Protein AF-A0A7Y3AHC6-F1 (afdb_monomer_lite)

Foldseek 3Di:
DWDDDPLETEAEDAPVPADPVRQVVVQVVVQVVCVVPDPDPDHRHYHYHHDDDDDDDDD

Radius of gyration: 14.34 Å; chains: 1; bounding box: 45×13×33 Å

Structure (mmCIF, N/CA/C/O backbone)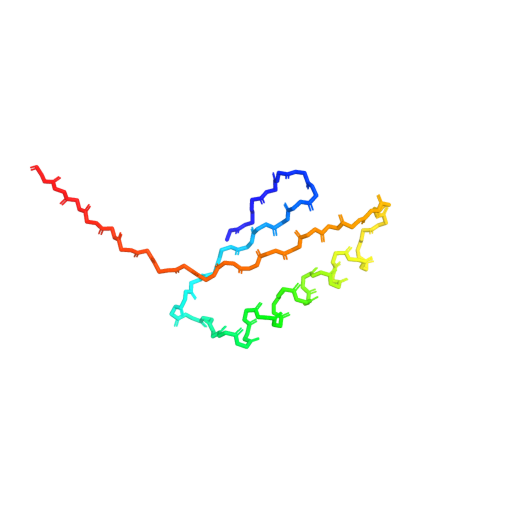:
data_AF-A0A7Y3AHC6-F1
#
_entry.id   AF-A0A7Y3AHC6-F1
#
loop_
_atom_site.group_PDB
_atom_site.id
_atom_site.type_symbol
_atom_site.label_atom_id
_atom_site.label_alt_id
_atom_site.label_comp_id
_atom_site.label_asym_id
_atom_site.label_entity_id
_atom_site.label_seq_id
_atom_site.pdbx_PDB_ins_code
_atom_site.Cartn_x
_atom_site.Cartn_y
_atom_site.Cartn_z
_atom_site.occupancy
_atom_site.B_iso_or_equiv
_atom_site.auth_seq_id
_atom_site.auth_comp_id
_atom_site.auth_asym_id
_atom_site.auth_atom_id
_atom_site.pdbx_PDB_model_num
ATOM 1 N N . TYR A 1 1 ? -6.694 -4.869 -2.330 1.00 49.69 1 TYR A N 1
ATOM 2 C CA . TYR A 1 1 ? -7.256 -4.902 -3.699 1.00 49.69 1 TYR A CA 1
ATOM 3 C C . TYR A 1 1 ? -6.504 -3.902 -4.559 1.00 49.69 1 TYR A C 1
ATOM 5 O O . TYR A 1 1 ? -6.212 -2.823 -4.054 1.00 49.69 1 TYR A O 1
ATOM 13 N N . ALA A 1 2 ? -6.174 -4.258 -5.800 1.00 46.75 2 ALA A N 1
ATOM 14 C CA . ALA A 1 2 ? -5.564 -3.352 -6.772 1.00 46.75 2 ALA A CA 1
ATOM 15 C C . ALA A 1 2 ? -6.578 -3.092 -7.894 1.00 46.75 2 ALA A C 1
ATOM 17 O O . ALA A 1 2 ? -7.052 -4.039 -8.519 1.00 46.75 2 ALA A O 1
ATOM 18 N N . ILE A 1 3 ? -6.955 -1.829 -8.098 1.00 57.78 3 ILE A N 1
ATOM 19 C CA . ILE A 1 3 ? -7.858 -1.403 -9.177 1.00 57.78 3 ILE A CA 1
ATOM 20 C C . ILE A 1 3 ? -7.000 -0.656 -10.203 1.00 57.78 3 I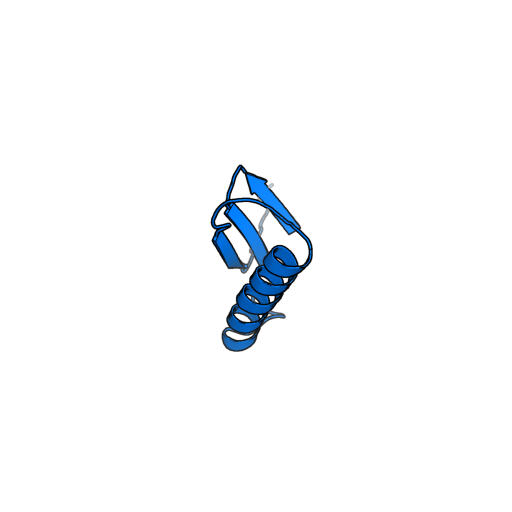LE A C 1
ATOM 22 O O . ILE A 1 3 ? -6.301 0.287 -9.831 1.00 57.78 3 ILE A O 1
ATOM 26 N N . GLN A 1 4 ? -7.031 -1.082 -11.471 1.00 52.53 4 GLN A N 1
ATOM 27 C CA . GLN A 1 4 ? -6.271 -0.462 -12.563 1.00 52.53 4 GLN A CA 1
ATOM 28 C C . GLN A 1 4 ? -7.199 0.361 -13.464 1.00 52.53 4 GLN A C 1
ATOM 30 O O . GLN A 1 4 ? -8.116 -0.178 -14.081 1.00 52.53 4 GLN A O 1
ATOM 35 N N . ALA A 1 5 ? -6.921 1.661 -13.572 1.00 51.78 5 ALA A N 1
ATOM 36 C CA . ALA A 1 5 ? -7.533 2.577 -14.532 1.00 51.78 5 ALA A CA 1
ATOM 37 C C . ALA A 1 5 ? -6.417 3.433 -15.167 1.00 51.78 5 ALA A C 1
ATOM 39 O O . ALA A 1 5 ? -6.046 4.483 -14.653 1.00 51.78 5 ALA A O 1
ATOM 40 N N . GLY A 1 6 ? -5.812 2.960 -16.261 1.00 70.38 6 GLY A N 1
ATOM 41 C CA . GLY A 1 6 ? -4.724 3.676 -16.949 1.00 70.38 6 GLY A CA 1
ATOM 42 C C . GLY A 1 6 ? -3.361 3.613 -16.235 1.00 70.38 6 GLY A C 1
ATOM 43 O O . GLY A 1 6 ? -2.965 2.553 -15.759 1.00 70.38 6 GLY A O 1
ATOM 44 N N . ARG A 1 7 ? -2.624 4.741 -16.198 1.00 78.75 7 ARG A N 1
ATOM 45 C CA . ARG A 1 7 ? -1.265 4.882 -15.608 1.00 78.75 7 ARG A CA 1
ATOM 46 C C . ARG A 1 7 ? -1.273 5.103 -14.090 1.00 78.75 7 ARG A C 1
ATOM 48 O O . ARG A 1 7 ? -0.343 5.694 -13.544 1.00 78.75 7 ARG A O 1
ATOM 55 N N . GLU A 1 8 ? -2.330 4.680 -13.412 1.00 86.62 8 GLU A N 1
ATOM 56 C CA . GLU A 1 8 ? -2.457 4.816 -11.967 1.00 86.62 8 GLU A CA 1
ATOM 57 C C . GLU A 1 8 ? -2.811 3.464 -11.350 1.00 86.62 8 GLU A C 1
ATOM 59 O O . GLU A 1 8 ? -3.788 2.817 -11.736 1.00 86.62 8 GLU A O 1
ATOM 64 N N . LEU A 1 9 ? -1.999 3.052 -10.380 1.00 88.69 9 LEU A N 1
ATOM 65 C CA . LEU A 1 9 ? -2.224 1.881 -9.556 1.00 88.69 9 LEU A CA 1
ATOM 66 C C . LEU A 1 9 ? -2.599 2.344 -8.152 1.00 88.69 9 LEU A C 1
ATOM 68 O O . LEU A 1 9 ? -1.775 2.925 -7.442 1.00 88.69 9 LEU A O 1
ATOM 72 N N . ARG A 1 10 ? -3.835 2.054 -7.741 1.00 92.75 10 ARG A N 1
ATOM 73 C CA . ARG A 1 10 ? -4.291 2.307 -6.371 1.00 92.75 10 ARG A CA 1
ATOM 74 C C . ARG A 1 10 ? -4.331 1.017 -5.576 1.00 92.75 10 ARG A C 1
ATOM 76 O O . ARG A 1 10 ? -5.001 0.058 -5.964 1.00 92.75 10 ARG A O 1
ATOM 83 N N . ILE A 1 11 ? -3.640 1.028 -4.445 1.00 91.31 11 ILE A N 1
ATOM 84 C CA . ILE A 1 11 ? -3.636 -0.050 -3.466 1.00 91.31 11 ILE A CA 1
ATOM 85 C C . ILE A 1 11 ? -4.400 0.433 -2.247 1.00 91.31 11 ILE A C 1
ATOM 87 O O . ILE A 1 11 ? -4.042 1.443 -1.650 1.00 91.31 11 ILE A O 1
ATOM 91 N N . ILE A 1 12 ? -5.440 -0.304 -1.871 1.00 92.38 12 ILE A N 1
ATOM 92 C CA . ILE A 1 12 ? -6.152 -0.068 -0.615 1.00 92.38 12 ILE A CA 1
ATOM 93 C C . ILE A 1 12 ? -5.611 -1.035 0.431 1.00 92.38 12 ILE A C 1
ATOM 95 O O . ILE A 1 12 ? -5.654 -2.256 0.224 1.00 92.38 12 ILE A O 1
ATOM 99 N N . ALA A 1 13 ? -5.114 -0.471 1.528 1.00 91.25 13 ALA A N 1
ATOM 100 C CA . ALA A 1 13 ? -4.577 -1.179 2.677 1.00 91.25 13 ALA A CA 1
ATOM 101 C C . ALA A 1 13 ? -5.434 -0.913 3.921 1.00 91.25 13 ALA A C 1
ATOM 103 O O . ALA A 1 13 ? -5.941 0.189 4.121 1.00 91.25 13 ALA A O 1
ATOM 104 N N . ASP A 1 14 ? -5.566 -1.934 4.763 1.00 92.06 14 ASP A N 1
ATOM 105 C CA . ASP A 1 14 ? -6.226 -1.829 6.061 1.00 92.06 14 ASP A CA 1
ATOM 106 C C . ASP A 1 14 ? -5.358 -0.987 7.007 1.00 92.06 14 ASP A C 1
ATOM 108 O O . ASP A 1 14 ? -4.208 -1.339 7.300 1.00 92.06 14 ASP A O 1
ATOM 112 N N . SER A 1 15 ? -5.908 0.133 7.471 1.00 90.38 15 SER A N 1
ATOM 113 C CA . SER A 1 15 ? -5.216 1.064 8.363 1.00 90.38 15 SER A CA 1
ATOM 114 C C . SER A 1 15 ? -4.843 0.443 9.714 1.00 90.38 15 SER A C 1
ATOM 116 O O . SER A 1 15 ? -3.888 0.915 10.333 1.00 90.38 15 SER A O 1
ATOM 118 N N . GLY A 1 16 ? -5.545 -0.610 10.152 1.00 90.62 16 GLY A N 1
ATOM 119 C CA . GLY A 1 16 ? -5.279 -1.321 11.403 1.00 90.62 16 GLY A CA 1
ATOM 120 C C . GLY A 1 16 ? -4.122 -2.319 11.318 1.00 90.62 16 GLY A C 1
ATOM 121 O O . GLY A 1 16 ? -3.631 -2.762 12.353 1.00 90.62 16 GLY A O 1
ATOM 122 N N . LYS A 1 17 ? -3.674 -2.677 10.106 1.00 89.31 17 LYS A N 1
ATOM 123 C CA . LYS A 1 17 ? -2.592 -3.660 9.888 1.00 89.31 17 LYS A CA 1
ATOM 124 C C . LYS A 1 17 ? -1.306 -3.059 9.341 1.00 89.31 17 LYS A C 1
ATOM 126 O O . LYS A 1 17 ? -0.254 -3.672 9.469 1.00 89.31 17 LYS A O 1
ATOM 131 N N . ILE A 1 18 ? -1.403 -1.908 8.689 1.00 91.25 18 ILE A N 1
ATOM 132 C CA . ILE A 1 18 ? -0.294 -1.246 8.002 1.00 91.25 18 ILE A CA 1
ATOM 133 C C . ILE A 1 18 ? -0.122 0.134 8.627 1.00 91.25 18 ILE A C 1
ATOM 135 O O . ILE A 1 18 ? -1.094 0.891 8.679 1.00 91.25 18 ILE A O 1
ATOM 139 N N . GLY A 1 19 ? 1.090 0.459 9.087 1.00 92.75 19 GLY A N 1
ATOM 140 C CA . GLY A 1 19 ? 1.443 1.793 9.578 1.00 92.75 19 GLY A CA 1
ATOM 141 C C . GLY A 1 19 ? 1.776 2.780 8.453 1.00 92.75 19 GLY A C 1
ATOM 142 O O . GLY A 1 19 ? 1.816 2.422 7.276 1.00 92.75 19 GLY A O 1
ATOM 143 N N . ASP A 1 20 ? 2.040 4.041 8.804 1.00 90.50 20 ASP A N 1
ATOM 144 C CA . ASP A 1 20 ? 2.372 5.083 7.817 1.00 90.50 20 ASP A CA 1
ATOM 145 C C . ASP A 1 20 ? 3.693 4.796 7.099 1.00 90.50 20 ASP A C 1
ATOM 147 O O . ASP A 1 20 ? 3.766 4.856 5.871 1.00 90.50 20 ASP A O 1
ATOM 151 N N . SER A 1 21 ? 4.722 4.418 7.860 1.00 94.06 21 SER A N 1
ATOM 152 C CA . SER A 1 21 ? 6.031 4.055 7.312 1.00 94.06 21 SER A CA 1
ATOM 153 C C . SER A 1 21 ? 5.943 2.837 6.392 1.00 94.06 21 SER A C 1
ATOM 155 O O . SER A 1 21 ? 6.539 2.832 5.317 1.00 94.06 21 SER A O 1
ATOM 157 N N . ASP A 1 22 ? 5.149 1.834 6.770 1.00 94.19 22 ASP A N 1
ATOM 158 C CA . ASP A 1 22 ? 4.965 0.617 5.977 1.00 94.19 22 ASP A CA 1
ATOM 159 C C . ASP A 1 22 ? 4.223 0.906 4.670 1.00 94.19 22 ASP A C 1
ATOM 161 O O . ASP A 1 22 ? 4.573 0.365 3.624 1.00 94.19 22 ASP A O 1
ATOM 165 N N . ALA A 1 23 ? 3.222 1.793 4.695 1.00 93.81 23 ALA A N 1
ATOM 166 C CA . ALA A 1 23 ? 2.512 2.213 3.489 1.00 93.81 23 ALA A CA 1
ATOM 167 C C . ALA A 1 23 ? 3.433 2.955 2.507 1.00 93.81 23 ALA A C 1
ATOM 169 O O . ALA A 1 23 ? 3.326 2.753 1.292 1.00 93.81 23 ALA A O 1
ATOM 170 N N . LEU A 1 24 ? 4.354 3.777 3.023 1.00 94.88 24 LEU A N 1
ATOM 171 C CA . LEU A 1 24 ? 5.367 4.441 2.206 1.00 94.88 24 LEU A CA 1
ATOM 172 C C . LEU A 1 24 ? 6.299 3.414 1.552 1.00 94.88 24 LEU A C 1
ATOM 174 O O . LEU A 1 24 ? 6.463 3.450 0.331 1.00 94.88 24 LEU A O 1
ATOM 178 N N . LEU A 1 25 ? 6.854 2.485 2.335 1.00 95.69 25 LEU A N 1
ATOM 179 C CA . LEU A 1 25 ? 7.727 1.420 1.826 1.00 95.69 25 LEU A CA 1
ATOM 180 C C . LEU A 1 25 ? 7.011 0.570 0.773 1.00 95.69 25 LEU A C 1
ATOM 182 O O . LEU A 1 25 ? 7.520 0.398 -0.331 1.00 95.69 25 LEU A O 1
ATOM 186 N N . LEU A 1 26 ? 5.774 0.157 1.053 1.00 94.06 26 LEU A N 1
ATOM 187 C CA . LEU A 1 26 ? 4.954 -0.621 0.128 1.00 94.06 26 LEU A CA 1
ATOM 188 C C . LEU A 1 26 ? 4.763 0.095 -1.217 1.00 94.06 26 LEU A C 1
ATOM 190 O O . LEU A 1 26 ? 4.829 -0.536 -2.271 1.00 94.06 26 LEU A O 1
ATOM 194 N N . SER A 1 27 ? 4.543 1.413 -1.203 1.00 94.00 27 SER A N 1
ATOM 195 C CA . SER A 1 27 ? 4.399 2.190 -2.439 1.00 94.00 27 SER A CA 1
ATOM 196 C C . SER A 1 27 ? 5.684 2.200 -3.277 1.00 94.00 27 SER A C 1
ATOM 198 O O . SER A 1 27 ? 5.616 2.079 -4.502 1.00 94.00 27 SER A O 1
ATOM 200 N N . GLN A 1 28 ? 6.846 2.285 -2.620 1.00 95.12 28 GLN A N 1
ATOM 201 C CA . GLN A 1 28 ? 8.158 2.287 -3.267 1.00 95.12 28 GLN A CA 1
ATOM 202 C C . GLN A 1 28 ? 8.504 0.908 -3.828 1.00 95.12 28 GLN A C 1
ATOM 204 O O . GLN A 1 28 ? 8.933 0.809 -4.976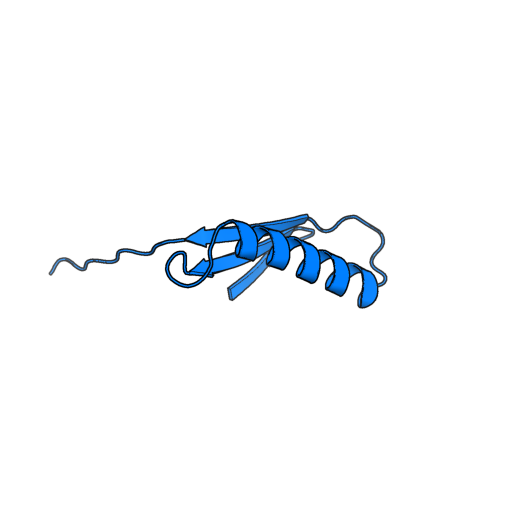 1.00 95.12 28 GLN A O 1
ATOM 209 N N . ASP A 1 29 ? 8.279 -0.149 -3.051 1.00 94.88 29 ASP A N 1
ATOM 210 C CA . ASP A 1 29 ? 8.581 -1.524 -3.454 1.00 94.88 29 ASP A CA 1
ATOM 211 C C . ASP A 1 29 ? 7.726 -1.956 -4.647 1.00 94.88 29 ASP A C 1
ATOM 213 O O . ASP A 1 29 ? 8.225 -2.570 -5.593 1.00 94.88 29 ASP A O 1
ATOM 217 N N . ILE A 1 30 ? 6.444 -1.581 -4.654 1.00 92.56 30 ILE A N 1
ATOM 218 C CA . ILE A 1 30 ? 5.556 -1.849 -5.788 1.00 92.56 30 ILE A CA 1
ATOM 219 C C . ILE A 1 30 ? 6.007 -1.065 -7.022 1.00 92.56 30 ILE A C 1
ATOM 221 O O . ILE A 1 30 ? 6.050 -1.638 -8.110 1.00 92.56 30 ILE A O 1
ATOM 225 N N . ALA A 1 31 ? 6.368 0.214 -6.87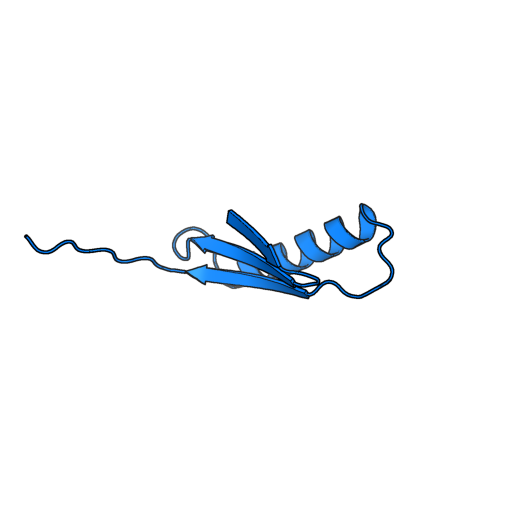3 1.00 91.56 31 ALA A N 1
ATOM 226 C CA . ALA A 1 31 ? 6.862 1.019 -7.989 1.00 91.56 31 ALA A CA 1
ATOM 227 C C . ALA A 1 31 ? 8.134 0.413 -8.607 1.00 91.56 31 ALA A C 1
ATOM 229 O O . ALA A 1 31 ? 8.181 0.231 -9.823 1.00 91.56 31 ALA A O 1
ATOM 230 N N . LYS A 1 32 ? 9.106 0.007 -7.778 1.00 92.88 32 LYS A N 1
ATOM 231 C CA . LYS A 1 32 ? 10.327 -0.681 -8.232 1.00 92.88 32 LYS A CA 1
ATOM 232 C C . LYS A 1 32 ? 10.017 -2.007 -8.918 1.00 92.88 32 LYS A C 1
ATOM 234 O O . LYS A 1 32 ? 10.515 -2.269 -10.004 1.00 92.88 32 LYS A O 1
ATOM 239 N N . SER A 1 33 ? 9.145 -2.829 -8.331 1.00 90.81 33 SER A N 1
ATOM 240 C CA . SER A 1 33 ? 8.794 -4.120 -8.931 1.00 90.81 33 SER A CA 1
ATOM 241 C C . SER A 1 33 ? 8.107 -3.962 -10.292 1.00 90.81 33 SER A C 1
ATOM 243 O O . SER A 1 33 ? 8.288 -4.801 -11.173 1.00 90.81 33 SER A O 1
ATOM 245 N N . ILE A 1 34 ? 7.323 -2.895 -10.475 1.00 86.94 34 ILE A N 1
ATOM 246 C CA . ILE A 1 34 ? 6.714 -2.544 -11.763 1.00 86.94 34 ILE A CA 1
ATOM 247 C C . ILE A 1 34 ? 7.789 -2.126 -12.767 1.00 86.94 34 ILE A C 1
ATOM 249 O O . ILE A 1 34 ? 7.768 -2.620 -13.891 1.00 86.94 34 ILE A O 1
ATOM 253 N N . GLU A 1 35 ? 8.727 -1.271 -12.362 1.00 84.56 35 GLU A N 1
ATOM 254 C CA . GLU A 1 35 ? 9.847 -0.826 -13.200 1.00 84.56 35 GLU A CA 1
ATOM 255 C C . GLU A 1 35 ? 10.723 -2.000 -13.669 1.00 84.56 35 GLU A C 1
ATOM 257 O O . GLU A 1 35 ? 11.092 -2.071 -14.839 1.00 84.56 35 GLU A O 1
ATOM 262 N N . GLU A 1 36 ? 10.994 -2.967 -12.790 1.00 88.19 36 GLU A N 1
ATOM 263 C CA . GLU A 1 36 ? 11.810 -4.146 -13.103 1.00 88.19 36 GLU A CA 1
ATOM 264 C C . GLU A 1 36 ? 11.100 -5.147 -14.025 1.00 88.19 36 GLU A C 1
ATOM 266 O O . GLU A 1 36 ? 11.728 -5.759 -14.891 1.00 88.19 36 GLU A O 1
ATOM 271 N N . LYS A 1 37 ? 9.794 -5.363 -13.826 1.00 82.50 37 LYS A N 1
ATOM 272 C CA . LYS A 1 37 ? 9.040 -6.414 -14.536 1.00 82.50 37 LYS A CA 1
ATOM 273 C C . LYS A 1 37 ? 8.459 -5.957 -15.862 1.00 82.50 37 LYS A C 1
ATOM 275 O O . LYS A 1 37 ? 8.123 -6.802 -16.692 1.00 82.50 37 LYS A O 1
ATOM 280 N N . LEU A 1 38 ? 8.262 -4.656 -16.044 1.00 72.81 38 LEU A N 1
ATOM 281 C CA . LEU A 1 38 ? 7.515 -4.132 -17.172 1.00 72.81 38 LEU A CA 1
ATOM 282 C C . LEU A 1 38 ? 8.342 -3.11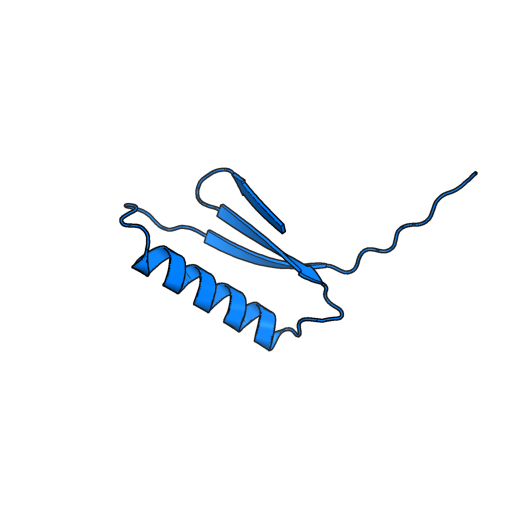3 -17.946 1.00 72.81 38 LEU A C 1
ATOM 284 O O . LEU A 1 38 ? 8.606 -2.009 -17.484 1.00 72.81 38 LEU A O 1
ATOM 288 N N . THR A 1 39 ? 8.658 -3.442 -19.195 1.00 62.25 39 THR A N 1
ATOM 289 C CA . THR A 1 39 ? 9.214 -2.486 -20.158 1.00 62.25 39 THR A CA 1
ATOM 290 C C . THR A 1 39 ? 8.088 -1.604 -20.712 1.00 62.25 39 THR A C 1
ATOM 292 O O . THR A 1 39 ? 7.744 -1.676 -21.891 1.00 62.25 39 THR A O 1
ATOM 295 N N . TYR A 1 40 ? 7.444 -0.807 -19.854 1.00 65.62 40 TYR A N 1
ATOM 296 C CA . TYR A 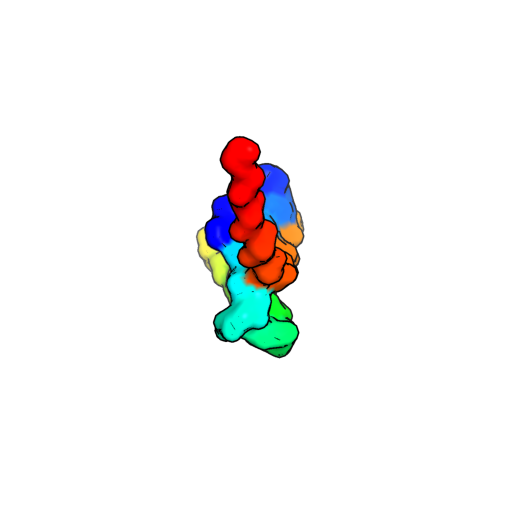1 40 ? 6.438 0.161 -20.293 1.00 65.62 40 TYR A CA 1
ATOM 297 C C . TYR A 1 40 ? 7.063 1.551 -20.448 1.00 65.62 40 TYR A C 1
ATOM 299 O O . TYR A 1 40 ? 7.571 2.104 -19.473 1.00 65.62 40 TYR A O 1
ATOM 307 N N . PRO A 1 41 ? 7.005 2.168 -21.644 1.00 64.38 41 PRO A N 1
ATOM 308 C CA . PRO A 1 41 ? 7.450 3.542 -21.813 1.00 64.38 41 PRO A CA 1
ATOM 309 C C . PRO A 1 41 ? 6.451 4.491 -21.138 1.00 64.38 41 PRO A C 1
ATOM 311 O O . PRO A 1 41 ? 5.358 4.750 -21.648 1.00 64.38 41 PRO A O 1
ATOM 314 N N . GLY A 1 42 ? 6.824 5.014 -19.971 1.00 77.81 42 GLY A N 1
ATOM 315 C CA . GLY A 1 42 ? 6.063 6.032 -19.250 1.00 77.81 42 GLY A CA 1
ATOM 316 C C . GLY A 1 42 ? 6.059 5.827 -17.739 1.00 77.81 42 GLY A C 1
ATOM 317 O O . GLY A 1 42 ? 6.386 4.763 -17.232 1.00 77.81 42 GLY A O 1
ATOM 318 N N . GLN A 1 43 ? 5.668 6.868 -17.008 1.00 81.56 43 GLN A N 1
ATOM 319 C CA . GLN A 1 43 ? 5.541 6.801 -15.554 1.00 81.56 43 GLN A CA 1
ATOM 320 C C . GLN A 1 43 ? 4.197 6.188 -15.155 1.00 81.56 43 GLN A C 1
ATOM 322 O O . GLN A 1 43 ? 3.151 6.568 -15.693 1.00 81.56 43 GLN A O 1
ATOM 327 N N . ILE A 1 44 ? 4.233 5.274 -14.186 1.00 86.31 44 ILE A N 1
ATOM 328 C CA . ILE A 1 44 ? 3.054 4.706 -13.532 1.00 86.31 44 ILE A CA 1
ATOM 329 C C . ILE A 1 44 ? 2.987 5.286 -12.123 1.00 86.31 44 ILE A C 1
ATOM 331 O O . ILE A 1 44 ? 3.918 5.142 -11.332 1.00 86.31 44 ILE A O 1
ATOM 335 N N . LYS A 1 45 ? 1.882 5.954 -11.798 1.00 90.19 45 LYS A N 1
ATOM 336 C CA . LYS A 1 45 ? 1.654 6.505 -10.465 1.00 90.19 45 LYS A CA 1
ATOM 337 C C . LYS A 1 45 ? 1.142 5.402 -9.545 1.00 90.19 45 LYS A C 1
ATOM 339 O O . LYS A 1 45 ? 0.048 4.886 -9.753 1.00 90.19 45 LYS A O 1
ATOM 344 N N . VAL A 1 46 ? 1.905 5.076 -8.508 1.00 92.69 46 VAL A N 1
ATOM 345 C CA . VAL A 1 46 ? 1.488 4.145 -7.452 1.00 92.69 46 VAL A CA 1
ATOM 346 C C . VAL A 1 46 ? 0.977 4.952 -6.266 1.00 92.69 46 VAL A C 1
ATOM 348 O O . VAL A 1 46 ? 1.628 5.888 -5.810 1.00 92.69 46 VAL A O 1
ATOM 351 N N . THR A 1 47 ? -0.219 4.642 -5.780 1.00 93.69 47 THR A N 1
ATOM 352 C CA . THR A 1 47 ? -0.818 5.313 -4.622 1.00 93.69 47 THR A CA 1
ATOM 353 C C . THR A 1 47 ? -1.334 4.270 -3.647 1.00 93.69 47 THR A C 1
ATOM 355 O O . THR A 1 47 ? -2.186 3.452 -3.993 1.00 93.69 47 THR A O 1
ATOM 358 N N . VAL A 1 48 ? -0.818 4.308 -2.422 1.00 95.00 48 VAL A N 1
ATOM 359 C CA . VAL A 1 48 ? -1.290 3.473 -1.317 1.00 95.00 48 VAL A CA 1
ATOM 360 C C . VAL A 1 48 ? -2.236 4.310 -0.469 1.00 95.00 48 VAL A C 1
ATOM 362 O O . VAL A 1 48 ? -1.870 5.374 0.022 1.00 95.00 48 VAL A O 1
ATOM 365 N N . ILE A 1 49 ? -3.466 3.833 -0.322 1.00 94.12 49 ILE A N 1
ATOM 366 C CA . ILE A 1 49 ? -4.507 4.456 0.486 1.00 94.12 49 ILE A CA 1
ATOM 367 C C . ILE A 1 49 ? -4.739 3.548 1.684 1.00 94.12 49 ILE A C 1
ATOM 369 O O . ILE A 1 49 ? -5.183 2.408 1.533 1.00 94.12 49 ILE A O 1
ATOM 373 N N . ARG A 1 50 ? -4.433 4.059 2.875 1.00 94.19 50 ARG A N 1
ATOM 374 C CA . ARG A 1 50 ? -4.831 3.423 4.129 1.00 94.19 50 ARG A CA 1
ATOM 375 C C . ARG A 1 50 ? -6.276 3.805 4.417 1.00 94.19 50 ARG A C 1
ATOM 377 O O . ARG A 1 50 ? -6.593 4.989 4.496 1.00 94.19 50 ARG A O 1
ATOM 384 N N . GLU A 1 51 ? -7.144 2.814 4.554 1.00 93.69 51 GLU A N 1
ATOM 385 C CA . GLU A 1 51 ? -8.575 3.023 4.764 1.00 93.69 51 GLU A CA 1
ATOM 386 C C . GLU A 1 51 ? -9.045 2.261 6.007 1.00 93.69 51 GLU A C 1
ATOM 388 O O . GLU A 1 51 ? -8.709 1.091 6.195 1.00 93.69 51 GLU A O 1
ATOM 393 N N . THR A 1 52 ? -9.857 2.925 6.832 1.00 92.94 52 THR A N 1
ATOM 394 C CA . THR A 1 52 ? -10.688 2.285 7.858 1.00 92.94 52 THR A CA 1
ATOM 395 C C . THR A 1 52 ? -12.118 2.257 7.340 1.00 92.94 52 THR A C 1
ATOM 397 O O . THR A 1 52 ? -12.688 3.313 7.071 1.00 92.94 52 THR A O 1
ATOM 400 N N . ARG A 1 53 ? -12.721 1.072 7.219 1.00 91.69 53 ARG A N 1
ATOM 401 C CA . ARG A 1 53 ? -14.128 0.943 6.816 1.00 91.69 53 ARG A CA 1
ATOM 402 C C . ARG A 1 53 ? -14.998 0.669 8.031 1.00 91.69 53 ARG A C 1
ATOM 404 O O . ARG A 1 53 ? -14.873 -0.386 8.644 1.00 91.69 53 ARG A O 1
ATOM 411 N N . ALA A 1 54 ? -15.894 1.598 8.338 1.00 92.00 54 ALA A N 1
ATOM 412 C CA . ALA A 1 54 ? -17.006 1.378 9.252 1.00 92.00 54 ALA A CA 1
ATOM 413 C C . ALA A 1 54 ? -18.279 1.196 8.419 1.00 92.00 54 ALA A C 1
ATOM 415 O O . ALA A 1 54 ? -18.564 2.011 7.543 1.00 92.00 54 ALA A O 1
ATOM 416 N N . VAL A 1 55 ? -19.011 0.110 8.654 1.00 92.88 55 VAL A N 1
ATOM 417 C CA . VAL A 1 55 ? -20.240 -0.217 7.923 1.00 92.88 55 VAL A CA 1
ATOM 418 C C . VAL A 1 55 ? -21.312 -0.566 8.945 1.00 92.88 55 VAL A C 1
ATOM 420 O O . VAL A 1 55 ? -21.111 -1.468 9.754 1.00 92.88 55 VAL A O 1
ATOM 423 N N . GLU A 1 56 ? -22.444 0.128 8.885 1.00 93.50 56 GLU A N 1
ATOM 424 C CA . GLU A 1 56 ? -23.642 -0.172 9.669 1.00 93.50 56 GLU A CA 1
ATOM 425 C C . GLU A 1 56 ? -24.838 -0.346 8.732 1.00 93.50 56 GLU A C 1
ATOM 427 O O . GLU A 1 56 ? -24.913 0.279 7.673 1.00 93.50 56 GLU A O 1
ATOM 432 N N . TYR A 1 57 ? -25.776 -1.204 9.125 1.00 89.94 57 TYR A N 1
ATOM 433 C CA . TYR A 1 57 ? -27.000 -1.461 8.374 1.00 89.94 57 TYR A CA 1
ATOM 434 C C . TYR A 1 57 ? -28.201 -1.070 9.233 1.00 89.94 57 TYR A C 1
ATOM 436 O O . TYR A 1 57 ? -28.346 -1.557 10.353 1.00 89.94 57 TYR A O 1
ATOM 444 N N . ALA A 1 58 ? -29.067 -0.211 8.697 1.00 82.81 58 ALA A N 1
ATOM 445 C CA . ALA A 1 58 ? -30.387 0.044 9.263 1.00 82.81 58 ALA A CA 1
ATOM 446 C C . ALA A 1 58 ? -31.387 -0.999 8.739 1.00 82.81 58 ALA A C 1
ATOM 448 O O . ALA A 1 58 ? -31.220 -1.513 7.630 1.00 82.81 58 ALA A O 1
ATOM 449 N N . LYS A 1 59 ? -32.407 -1.314 9.540 1.00 72.06 59 LYS A N 1
ATOM 450 C CA . LYS A 1 59 ? -33.490 -2.227 9.164 1.00 72.06 59 LYS A CA 1
ATOM 451 C C . LYS A 1 59 ? -34.738 -1.453 8.770 1.00 72.06 59 LYS A C 1
ATOM 453 O O . LYS A 1 59 ? -35.017 -0.443 9.452 1.00 72.06 59 LYS A O 1
#

Secondary structure (DSSP, 8-state):
-EEE-SSEEEEEEETTT--HHHHHHHHHHHHHHHHHH---SS--EEEEEEE--------

pLDDT: mean 85.09, std 12.95, range [46.75, 95.69]

Sequence (59 aa):
YAIQAGRELRIIADSGKIGDSDALLLSQDIAKSIEEKLTYPGQIKVTVIRETRAVEYAK